Protein AF-A0A920H091-F1 (afdb_monomer_lite)

pLDDT: mean 89.73, std 7.83, range [57.16, 97.0]

Sequence (91 aa):
MNWAGQQIQALGQHGDVAFVFAASLGEPEIQRLAAALEQRQVGAIWIGNRGPGVSMTVVDEDVETRLTLNGALAICLARLIDTHTFGPMGD

Foldseek 3Di:
DDPLLVCLQVPNAAPAEDEAQDQDDDPVRQVSSVVSCVVRNYHYEYANDDHPDHYDHDPPDDSVVSNVRSVVVVVVVVQVCCCVVPNDDDD

Structure (mmCIF, N/CA/C/O backbone):
data_AF-A0A920H091-F1
#
_entry.id   AF-A0A920H091-F1
#
loop_
_atom_site.group_PDB
_atom_site.id
_atom_site.type_symbol
_atom_site.label_atom_id
_atom_site.label_alt_id
_atom_site.label_comp_id
_atom_site.label_asym_id
_atom_site.label_entity_id
_atom_site.label_seq_id
_atom_site.pdbx_PDB_ins_code
_atom_site.Cartn_x
_atom_site.Cartn_y
_atom_site.Cartn_z
_atom_site.occupancy
_atom_site.B_iso_or_equiv
_atom_site.auth_seq_id
_atom_site.auth_comp_id
_atom_site.auth_asym_id
_atom_site.auth_atom_id
_atom_site.pdbx_PDB_model_num
ATOM 1 N N . MET A 1 1 ? -11.240 12.653 8.690 1.00 57.16 1 MET A N 1
ATOM 2 C CA . MET A 1 1 ? -10.444 11.803 7.773 1.00 57.16 1 MET A CA 1
ATOM 3 C C . MET A 1 1 ? -8.985 11.926 8.163 1.00 57.16 1 MET A C 1
ATOM 5 O O . MET A 1 1 ? -8.587 13.030 8.509 1.00 57.16 1 MET A O 1
ATOM 9 N N . ASN A 1 2 ? -8.218 10.831 8.172 1.00 79.44 2 ASN A N 1
ATOM 10 C CA . ASN A 1 2 ? -6.761 10.945 8.306 1.00 79.44 2 ASN A CA 1
ATOM 11 C C . ASN A 1 2 ? -6.162 11.447 6.975 1.00 79.44 2 ASN A C 1
ATOM 13 O O . ASN A 1 2 ? -6.841 11.423 5.944 1.00 79.44 2 ASN A O 1
ATOM 17 N N . TRP A 1 3 ? -4.911 11.907 7.006 1.00 89.81 3 TRP A N 1
ATOM 18 C CA . TRP A 1 3 ? -4.220 12.444 5.829 1.00 89.81 3 TRP A CA 1
ATOM 19 C C . TRP A 1 3 ? -4.190 11.453 4.650 1.00 89.81 3 TRP A C 1
ATOM 21 O O . TRP A 1 3 ? -4.489 11.843 3.525 1.00 89.81 3 TRP A O 1
ATOM 31 N N . ALA A 1 4 ? -3.927 10.165 4.899 1.00 90.56 4 ALA A N 1
ATOM 32 C CA . ALA A 1 4 ? -3.842 9.147 3.847 1.00 90.56 4 ALA A CA 1
ATOM 33 C C . ALA A 1 4 ? -5.168 8.975 3.087 1.00 90.56 4 ALA A C 1
ATOM 35 O O . ALA A 1 4 ? -5.182 8.950 1.859 1.00 90.56 4 ALA A O 1
ATOM 36 N N . GLY A 1 5 ? -6.297 8.943 3.802 1.00 92.94 5 GLY A N 1
ATOM 37 C CA . GLY A 1 5 ? -7.622 8.878 3.183 1.00 92.94 5 GLY A CA 1
ATOM 38 C C . GLY A 1 5 ? -7.918 10.093 2.299 1.00 92.94 5 GLY A C 1
ATOM 39 O O . GLY A 1 5 ? -8.488 9.939 1.224 1.00 92.94 5 GLY A O 1
ATOM 40 N N . GLN A 1 6 ? -7.486 11.292 2.706 1.00 94.00 6 GLN A N 1
ATOM 41 C CA . GLN A 1 6 ? -7.631 12.499 1.880 1.00 94.00 6 GLN A CA 1
ATOM 42 C C . GLN A 1 6 ? -6.781 12.427 0.606 1.00 94.00 6 GLN A C 1
ATOM 44 O O . GLN A 1 6 ? -7.258 12.817 -0.456 1.00 94.00 6 GLN A O 1
ATOM 49 N N . GLN A 1 7 ? -5.558 11.893 0.687 1.00 95.69 7 GLN A N 1
ATOM 50 C CA . GLN A 1 7 ? -4.705 11.708 -0.491 1.00 95.69 7 GLN A CA 1
ATOM 51 C C . GLN A 1 7 ? -5.295 10.701 -1.477 1.00 95.69 7 GLN A C 1
ATOM 53 O O . GLN A 1 7 ? -5.315 10.968 -2.674 1.00 95.69 7 GLN A O 1
ATOM 58 N N . ILE A 1 8 ? -5.846 9.587 -0.990 1.00 95.31 8 ILE A N 1
ATOM 59 C CA . ILE A 1 8 ? -6.519 8.601 -1.848 1.00 95.31 8 ILE A CA 1
ATOM 60 C C . ILE A 1 8 ? -7.705 9.239 -2.571 1.00 95.31 8 ILE A C 1
ATOM 62 O O . ILE A 1 8 ? -7.855 9.060 -3.774 1.00 95.31 8 ILE A O 1
ATOM 66 N N . GLN A 1 9 ? -8.510 10.034 -1.865 1.00 94.81 9 GLN A N 1
ATOM 67 C CA . GLN A 1 9 ? -9.640 10.737 -2.476 1.00 94.81 9 GLN A CA 1
ATOM 68 C C . GLN A 1 9 ? -9.209 11.758 -3.532 1.00 94.81 9 GLN A C 1
ATOM 70 O O . GLN A 1 9 ? -9.896 11.923 -4.539 1.00 94.81 9 GLN A O 1
ATOM 75 N N . ALA A 1 10 ? -8.081 12.434 -3.312 1.00 95.44 10 ALA A N 1
ATOM 76 C CA . ALA A 1 10 ? -7.567 13.436 -4.234 1.00 95.44 10 ALA A CA 1
ATOM 77 C C . ALA A 1 10 ? -6.887 12.822 -5.470 1.00 95.44 10 ALA A C 1
ATOM 79 O O . ALA A 1 10 ? -7.060 13.340 -6.571 1.00 95.44 10 ALA A O 1
ATOM 80 N N . LEU A 1 11 ? -6.116 11.743 -5.296 1.00 95.81 11 LEU A N 1
ATOM 81 C CA . LEU A 1 11 ? -5.181 11.242 -6.310 1.00 95.81 11 LEU A CA 1
ATOM 82 C C . LEU A 1 11 ? -5.555 9.874 -6.887 1.00 95.81 11 LEU A C 1
ATOM 84 O O . LEU A 1 11 ? -5.266 9.627 -8.053 1.00 95.81 11 LEU A O 1
ATOM 88 N N . GLY A 1 12 ? -6.176 8.997 -6.097 1.00 95.94 12 GLY A N 1
ATOM 89 C CA . GLY A 1 12 ? -6.399 7.602 -6.480 1.00 95.94 12 GLY A CA 1
ATOM 90 C C . GLY A 1 12 ? -7.408 7.461 -7.611 1.00 95.94 12 GLY A C 1
ATOM 91 O O . GLY A 1 12 ? -8.412 8.175 -7.641 1.00 95.94 12 GLY A O 1
ATOM 92 N N . GLN A 1 13 ? -7.172 6.537 -8.531 1.00 96.75 13 GLN A N 1
ATOM 93 C CA . GLN A 1 13 ? -8.034 6.269 -9.677 1.00 96.75 13 GLN A CA 1
ATOM 94 C C . GLN A 1 13 ? -8.456 4.803 -9.726 1.00 96.75 13 GLN A C 1
ATOM 96 O O . GLN A 1 13 ? -7.855 3.930 -9.101 1.00 96.75 13 GLN A O 1
ATOM 101 N N . HIS A 1 14 ? -9.505 4.532 -10.501 1.00 96.88 14 HIS A N 1
ATOM 102 C CA . HIS A 1 14 ? -9.944 3.168 -10.750 1.00 96.88 14 HIS A CA 1
ATOM 103 C C . HIS A 1 14 ? -8.806 2.347 -11.370 1.00 96.88 14 HIS A C 1
ATOM 105 O O . HIS A 1 14 ? -8.257 2.734 -12.401 1.00 96.88 14 HIS A O 1
ATOM 111 N N . GLY A 1 15 ? -8.500 1.198 -10.766 1.00 93.81 15 GLY A N 1
ATOM 112 C CA . GLY A 1 15 ? -7.438 0.301 -11.228 1.00 93.81 15 GLY A CA 1
ATOM 113 C C . GLY A 1 15 ? -6.059 0.577 -10.624 1.00 93.81 15 GLY A C 1
ATOM 114 O O . GLY A 1 15 ? -5.167 -0.255 -10.789 1.00 93.81 15 GLY A O 1
ATOM 115 N N . ASP A 1 16 ? -5.887 1.673 -9.876 1.00 96.00 16 ASP A N 1
ATOM 116 C CA . ASP A 1 16 ? -4.677 1.882 -9.082 1.00 96.00 16 ASP A CA 1
ATOM 117 C C . ASP A 1 16 ? -4.577 0.846 -7.954 1.00 96.00 16 ASP A C 1
ATOM 119 O O . ASP A 1 16 ? -5.577 0.293 -7.479 1.00 96.00 16 ASP A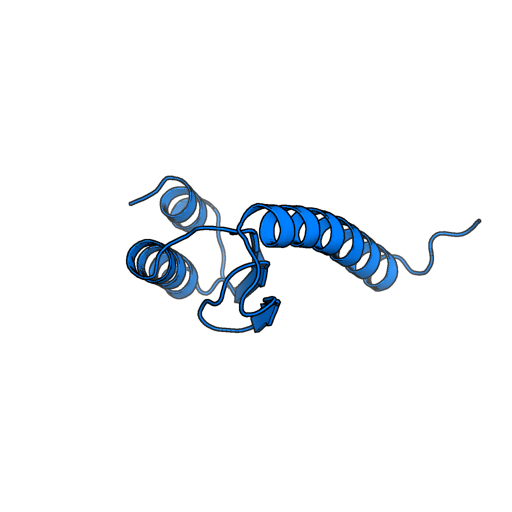 O 1
ATOM 123 N N . VAL A 1 17 ? -3.351 0.628 -7.473 1.00 93.94 17 VAL A N 1
ATOM 124 C CA . VAL A 1 17 ? -3.065 -0.226 -6.317 1.00 93.94 17 VAL A CA 1
ATOM 125 C C . VAL A 1 17 ? -2.327 0.575 -5.250 1.00 93.94 17 VAL A C 1
ATOM 127 O O . VAL A 1 17 ? -1.252 1.121 -5.492 1.00 93.94 17 VAL A O 1
ATOM 130 N N . ALA A 1 18 ? -2.888 0.607 -4.044 1.00 94.19 18 ALA A N 1
ATOM 131 C CA . ALA A 1 18 ? -2.259 1.172 -2.862 1.00 94.19 18 ALA A CA 1
ATOM 132 C C . ALA A 1 18 ? -1.515 0.091 -2.064 1.00 94.19 18 ALA A C 1
ATOM 134 O O . ALA A 1 18 ? -2.081 -0.944 -1.703 1.00 94.19 18 ALA A O 1
ATOM 135 N N . PHE A 1 19 ? -0.261 0.371 -1.713 1.00 93.75 19 PHE A N 1
ATOM 136 C CA . PHE A 1 19 ? 0.501 -0.410 -0.740 1.00 93.75 19 PHE A CA 1
ATOM 137 C C . PHE A 1 19 ? 0.406 0.266 0.630 1.00 93.75 19 PHE A C 1
ATOM 139 O O . PHE A 1 19 ? 0.897 1.381 0.814 1.00 93.75 19 PHE A O 1
ATOM 146 N N . VAL A 1 20 ? -0.240 -0.392 1.593 1.00 93.44 20 VAL A N 1
ATOM 147 C CA . VAL A 1 20 ? -0.470 0.150 2.937 1.00 93.44 20 VAL A CA 1
ATOM 148 C C . VAL A 1 20 ? 0.457 -0.528 3.937 1.00 93.44 20 VAL A C 1
ATOM 150 O O . VAL A 1 20 ? 0.180 -1.624 4.419 1.00 93.44 20 VAL A O 1
ATOM 153 N N . PHE A 1 21 ? 1.547 0.152 4.285 1.00 91.94 21 PHE A N 1
ATOM 154 C CA . PHE A 1 21 ? 2.458 -0.277 5.344 1.00 91.94 21 PHE A CA 1
ATOM 155 C C . PHE A 1 21 ? 1.966 0.246 6.690 1.00 91.94 21 PHE A C 1
ATOM 157 O O . PHE A 1 21 ? 1.951 1.453 6.935 1.00 91.94 21 PHE A O 1
ATOM 164 N N . ALA A 1 22 ? 1.567 -0.657 7.577 1.00 89.06 22 ALA A N 1
ATOM 165 C CA . ALA A 1 22 ? 1.049 -0.303 8.887 1.00 89.06 22 ALA A CA 1
ATOM 166 C C . ALA A 1 22 ? 1.517 -1.315 9.926 1.00 89.06 22 ALA A C 1
ATOM 168 O O . ALA A 1 22 ? 1.325 -2.504 9.738 1.00 89.06 22 ALA A O 1
ATOM 169 N N . ALA A 1 23 ? 2.116 -0.857 11.025 1.00 88.81 23 ALA A N 1
ATOM 170 C CA . ALA A 1 23 ? 2.487 -1.736 12.140 1.00 88.81 23 ALA A CA 1
ATOM 171 C C . ALA A 1 23 ? 1.482 -1.654 13.304 1.00 88.81 23 ALA A C 1
ATOM 173 O O . ALA A 1 23 ? 1.366 -2.594 14.085 1.00 88.81 23 ALA A O 1
ATOM 174 N N . SER A 1 24 ? 0.750 -0.539 13.422 1.00 88.44 24 SER A N 1
ATOM 175 C CA . SER A 1 24 ? -0.048 -0.209 14.612 1.00 88.44 24 SER A CA 1
ATOM 176 C C . SER A 1 24 ? -1.397 0.466 14.325 1.00 88.44 24 SER A C 1
ATOM 178 O O . SER A 1 24 ? -2.014 0.996 15.247 1.00 88.44 24 SER A O 1
ATOM 180 N N . LEU A 1 25 ? -1.879 0.470 13.073 1.00 89.31 25 LEU A N 1
ATOM 181 C CA . LEU A 1 25 ? -3.221 0.999 12.778 1.00 89.31 25 LEU A CA 1
ATOM 182 C C . LEU A 1 25 ? -4.291 0.157 13.488 1.00 89.31 25 LEU A C 1
ATOM 184 O O . LEU A 1 25 ? -4.297 -1.067 13.370 1.00 89.31 25 LEU A O 1
ATOM 188 N N . GLY A 1 26 ? -5.198 0.815 14.204 1.00 90.38 26 GLY A N 1
ATOM 189 C CA . GLY A 1 26 ? -6.357 0.163 14.798 1.00 90.38 26 GLY A CA 1
ATOM 190 C C . GLY A 1 26 ? -7.449 -0.117 13.768 1.00 90.38 26 GLY A C 1
ATOM 191 O O . GLY A 1 26 ? -7.461 0.437 12.665 1.00 90.38 26 GLY A O 1
ATOM 192 N N . GLU A 1 27 ? -8.410 -0.954 14.158 1.00 91.12 27 GLU A N 1
ATOM 193 C CA . GLU A 1 27 ? -9.575 -1.291 13.334 1.00 91.12 27 GLU A CA 1
ATOM 194 C C . GLU A 1 27 ? -10.332 -0.043 12.825 1.00 91.12 27 GLU A C 1
ATOM 196 O O . GLU A 1 27 ? -10.623 0.033 11.630 1.00 91.12 27 GLU A O 1
ATOM 201 N N . PRO A 1 28 ? -10.596 1.002 13.644 1.00 92.19 28 PRO A N 1
ATOM 202 C CA . PRO A 1 28 ? -11.290 2.196 13.160 1.00 92.19 28 PRO A CA 1
ATOM 203 C C . PRO A 1 28 ? -10.497 2.973 12.103 1.00 92.19 28 PRO A C 1
ATOM 205 O O . PRO A 1 28 ? -11.079 3.630 11.236 1.00 92.19 28 PRO A O 1
ATOM 208 N N . GLU A 1 29 ? -9.167 2.977 12.182 1.00 92.88 29 GLU A N 1
ATOM 209 C CA . GLU A 1 29 ? -8.309 3.576 11.162 1.00 92.88 29 GLU A CA 1
ATOM 210 C C . GLU A 1 29 ? -8.309 2.750 9.874 1.00 92.88 29 GLU A C 1
ATOM 212 O O . GLU A 1 29 ? -8.429 3.335 8.795 1.00 92.88 29 GLU A O 1
ATOM 217 N N . ILE A 1 30 ? -8.221 1.420 9.986 1.00 93.44 30 ILE A N 1
ATOM 218 C CA . ILE A 1 30 ? -8.265 0.492 8.848 1.00 93.44 30 ILE A CA 1
ATOM 219 C C . ILE A 1 30 ? -9.575 0.661 8.082 1.00 93.44 30 ILE A C 1
ATOM 221 O O . ILE A 1 30 ? -9.542 0.897 6.877 1.00 93.44 30 ILE A O 1
ATOM 225 N N . GLN A 1 31 ? -10.718 0.634 8.772 1.00 93.69 31 GLN A N 1
ATOM 226 C CA . GLN A 1 31 ? -12.037 0.766 8.145 1.00 93.69 31 GLN A CA 1
ATOM 227 C C . GLN A 1 31 ? -12.209 2.112 7.432 1.00 93.69 31 GLN A C 1
ATOM 229 O O . GLN A 1 31 ? -12.709 2.177 6.309 1.00 93.69 31 GLN A O 1
ATOM 234 N N . ARG A 1 32 ? -11.736 3.207 8.041 1.00 93.31 32 ARG A N 1
ATOM 235 C CA . ARG A 1 32 ? -11.782 4.535 7.407 1.00 93.31 32 ARG A CA 1
ATOM 236 C C . ARG A 1 32 ? -10.916 4.611 6.151 1.00 93.31 32 ARG A C 1
ATOM 238 O O . ARG A 1 32 ? -11.314 5.267 5.191 1.00 93.31 32 ARG A O 1
ATOM 245 N N . LEU A 1 33 ? -9.741 3.984 6.162 1.00 94.88 33 LEU A N 1
ATOM 246 C CA . LEU A 1 33 ? -8.855 3.952 5.001 1.00 94.88 33 LEU A CA 1
ATOM 247 C C . LEU A 1 33 ? -9.416 3.043 3.899 1.00 94.88 33 LEU A C 1
ATOM 249 O O . LEU A 1 33 ? -9.434 3.441 2.738 1.00 94.88 33 LEU A O 1
ATOM 253 N N . ALA A 1 34 ? -9.940 1.874 4.270 1.00 94.62 34 ALA A N 1
ATOM 254 C CA . ALA A 1 34 ? -10.589 0.937 3.361 1.00 94.62 34 ALA A CA 1
ATOM 255 C C . ALA A 1 34 ? -11.783 1.573 2.638 1.00 94.62 34 ALA A C 1
ATOM 257 O O . ALA A 1 34 ? -11.877 1.468 1.420 1.00 94.62 34 ALA A O 1
ATOM 258 N N . ALA A 1 35 ? -12.628 2.322 3.354 1.00 95.25 35 ALA A N 1
ATOM 259 C CA . ALA A 1 35 ? -13.736 3.050 2.740 1.00 95.25 35 ALA A CA 1
ATOM 260 C C . ALA A 1 35 ? -13.255 4.080 1.701 1.00 95.25 35 ALA A C 1
ATOM 262 O O . ALA A 1 35 ? -13.873 4.243 0.651 1.00 95.25 35 A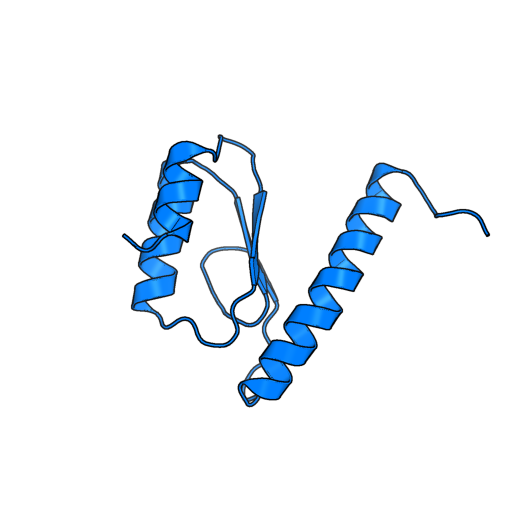LA A O 1
ATOM 263 N N . ALA A 1 36 ? -12.138 4.772 1.963 1.00 95.44 36 ALA A N 1
ATOM 264 C CA . ALA A 1 36 ? -11.581 5.724 1.004 1.00 95.44 36 ALA A CA 1
ATOM 265 C C . ALA A 1 36 ? -11.031 5.029 -0.256 1.00 95.44 36 ALA A C 1
ATOM 267 O O . ALA A 1 36 ? -11.203 5.555 -1.354 1.00 95.44 36 ALA A O 1
ATOM 268 N N . LEU A 1 37 ? -10.400 3.861 -0.099 1.00 96.06 37 LEU A N 1
ATOM 269 C CA . LEU A 1 37 ? -9.910 3.030 -1.205 1.00 96.06 37 LEU A CA 1
ATOM 270 C C . LEU A 1 37 ? -11.069 2.509 -2.063 1.00 96.06 37 LEU A C 1
ATOM 272 O O . LEU A 1 37 ? -11.049 2.657 -3.284 1.00 96.06 37 LEU A O 1
ATOM 276 N N . GLU A 1 38 ? -12.111 1.981 -1.421 1.00 95.69 38 GLU A N 1
ATOM 277 C CA . GLU A 1 38 ? -13.299 1.440 -2.085 1.00 95.69 38 GLU A CA 1
ATOM 278 C C . GLU A 1 38 ? -14.036 2.508 -2.902 1.00 95.69 38 GLU A C 1
ATOM 280 O O . GLU A 1 38 ? -14.35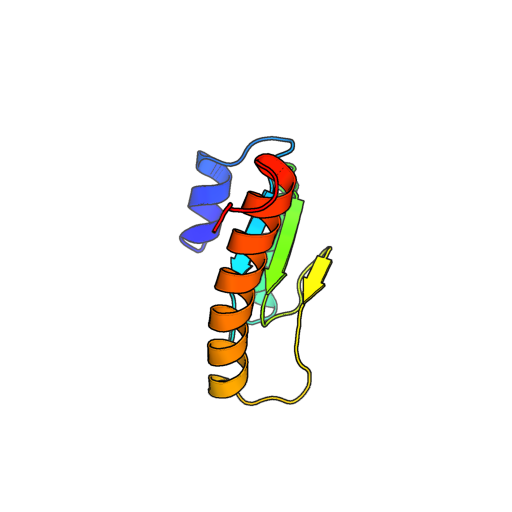3 2.285 -4.069 1.00 95.69 38 GLU A O 1
ATOM 285 N N . GLN A 1 39 ? -14.234 3.704 -2.337 1.00 95.62 39 GLN A N 1
ATOM 286 C CA . GLN A 1 39 ? -14.892 4.825 -3.024 1.00 95.62 39 GLN A CA 1
ATOM 287 C C . GLN A 1 39 ? -14.187 5.245 -4.319 1.00 95.62 39 GLN A C 1
ATOM 289 O O . GLN A 1 39 ? -14.836 5.742 -5.238 1.00 95.62 39 GLN A O 1
ATOM 294 N N . ARG A 1 40 ? -12.865 5.069 -4.392 1.00 96.12 40 ARG A N 1
ATOM 295 C CA . ARG A 1 40 ? -12.056 5.378 -5.581 1.00 96.12 40 ARG A CA 1
ATOM 296 C C . ARG A 1 40 ? -11.770 4.146 -6.439 1.00 96.12 40 ARG A C 1
ATOM 298 O O . ARG A 1 40 ? -11.116 4.278 -7.466 1.00 96.12 40 ARG A O 1
ATOM 305 N N . GLN A 1 41 ? -12.276 2.977 -6.035 1.00 95.50 41 GLN A N 1
ATOM 306 C CA . GLN A 1 41 ? -12.018 1.678 -6.660 1.00 95.50 41 GLN A CA 1
ATOM 307 C C . GLN A 1 41 ? -10.517 1.386 -6.819 1.00 95.50 41 GLN A C 1
ATOM 309 O O . GLN A 1 41 ? -10.068 0.866 -7.841 1.00 95.50 41 GLN A O 1
ATOM 314 N N . VAL A 1 42 ? -9.755 1.738 -5.784 1.00 97.00 42 VAL A N 1
ATOM 315 C CA . VAL A 1 42 ? -8.320 1.477 -5.667 1.00 97.00 42 VAL A CA 1
ATOM 316 C C . VAL A 1 42 ? -8.140 0.141 -4.949 1.00 97.00 42 VAL A C 1
ATOM 318 O O . VAL A 1 42 ? -8.661 -0.054 -3.848 1.00 97.00 42 VAL A O 1
ATOM 321 N N . GLY A 1 43 ? -7.403 -0.788 -5.558 1.00 95.12 43 GLY A N 1
ATOM 322 C CA . GLY A 1 43 ? -7.021 -2.044 -4.914 1.00 95.12 43 GLY A CA 1
ATOM 323 C C . GLY A 1 43 ? -6.032 -1.801 -3.772 1.00 95.12 43 GLY A C 1
ATOM 324 O O . GLY A 1 43 ? -5.290 -0.822 -3.789 1.00 95.12 43 GLY A O 1
ATOM 325 N N . ALA A 1 44 ? -5.987 -2.684 -2.774 1.00 94.50 44 ALA A N 1
ATOM 326 C CA . ALA A 1 44 ? -5.094 -2.514 -1.630 1.00 94.50 44 ALA A CA 1
ATOM 327 C C . ALA A 1 44 ? -4.338 -3.793 -1.273 1.00 94.50 44 ALA A C 1
ATOM 329 O O . ALA A 1 44 ? -4.912 -4.885 -1.228 1.00 94.50 44 ALA A O 1
ATOM 330 N N . ILE A 1 45 ? -3.048 -3.623 -0.982 1.00 94.06 45 ILE A N 1
ATOM 331 C CA . ILE A 1 45 ? -2.181 -4.636 -0.384 1.00 94.06 45 ILE A CA 1
ATOM 332 C C . ILE A 1 45 ? -1.735 -4.100 0.974 1.00 94.06 45 ILE A C 1
ATOM 334 O O . ILE A 1 45 ? -1.096 -3.051 1.054 1.00 94.06 45 ILE A O 1
ATOM 338 N N . TRP A 1 46 ? -2.074 -4.820 2.038 1.00 93.69 46 TRP A N 1
ATOM 339 C CA . TRP A 1 46 ? -1.759 -4.442 3.412 1.00 93.69 46 TRP A CA 1
ATOM 340 C C . TRP A 1 46 ? -0.511 -5.175 3.891 1.00 93.69 46 TRP A C 1
ATOM 342 O O . TRP A 1 46 ? -0.399 -6.390 3.728 1.00 93.69 46 TRP A O 1
ATOM 352 N N . ILE A 1 47 ? 0.431 -4.443 4.481 1.00 92.06 47 ILE A N 1
ATOM 353 C CA . ILE A 1 47 ? 1.712 -4.967 4.954 1.00 92.06 47 ILE A CA 1
ATOM 354 C C . ILE A 1 47 ? 1.879 -4.610 6.433 1.00 92.06 47 ILE A C 1
ATOM 356 O O . ILE A 1 47 ? 1.806 -3.437 6.809 1.00 92.06 47 ILE A O 1
ATOM 360 N N . GLY A 1 48 ? 2.070 -5.633 7.269 1.00 87.50 48 GLY A N 1
ATOM 361 C CA . GLY A 1 48 ? 2.248 -5.508 8.725 1.00 87.50 48 GLY A CA 1
ATOM 362 C C . GLY A 1 48 ? 0.959 -5.356 9.520 1.00 87.50 48 GLY A C 1
ATOM 363 O O . GLY A 1 48 ? 0.994 -5.328 10.750 1.00 87.50 48 GLY A O 1
ATOM 364 N N . ASN A 1 49 ? -0.177 -5.282 8.828 1.00 87.62 49 ASN A N 1
ATOM 365 C CA . ASN A 1 49 ? -1.500 -5.241 9.424 1.00 87.62 49 ASN A CA 1
ATOM 366 C C . ASN A 1 49 ? -2.528 -5.884 8.492 1.00 87.62 49 ASN A C 1
ATOM 368 O O . ASN A 1 49 ? -2.279 -6.042 7.296 1.00 87.62 49 ASN A O 1
ATOM 372 N N . ARG A 1 50 ? -3.677 -6.274 9.042 1.00 88.81 50 ARG A N 1
ATOM 373 C CA . ARG A 1 50 ? -4.744 -6.930 8.291 1.00 88.81 50 ARG A CA 1
ATOM 374 C C . ARG A 1 50 ? -5.803 -5.903 7.917 1.00 88.81 50 ARG A C 1
ATOM 376 O O . ARG A 1 50 ? -6.408 -5.298 8.793 1.00 88.81 50 ARG A O 1
ATOM 383 N N . GLY A 1 51 ? -6.041 -5.739 6.623 1.00 89.50 51 GLY A N 1
ATOM 384 C CA . GLY A 1 51 ? -7.155 -4.950 6.105 1.00 89.50 51 GLY A CA 1
ATOM 385 C C . GLY A 1 51 ? -7.907 -5.696 5.003 1.00 89.50 51 GLY A C 1
ATOM 386 O O . GLY A 1 51 ? -7.550 -6.830 4.669 1.00 89.50 51 GLY A O 1
ATOM 387 N N . PRO A 1 52 ? -8.969 -5.099 4.441 1.00 90.25 52 PRO A N 1
ATOM 388 C CA . PRO A 1 52 ? -9.736 -5.724 3.368 1.00 90.25 52 PRO A CA 1
ATOM 389 C C . PRO A 1 52 ? -8.878 -5.996 2.127 1.00 90.25 52 PRO A C 1
ATOM 391 O O . PRO A 1 52 ? -8.119 -5.131 1.691 1.00 90.25 52 PRO A O 1
ATOM 394 N N . GLY A 1 53 ? -9.029 -7.184 1.539 1.00 87.25 53 GLY A N 1
ATOM 395 C CA . GLY A 1 53 ? -8.254 -7.616 0.375 1.00 87.25 53 GLY A CA 1
ATOM 396 C C . GLY A 1 53 ? -6.994 -8.398 0.752 1.00 87.25 53 GLY A C 1
ATOM 397 O O . GLY A 1 53 ? -7.007 -9.219 1.670 1.00 87.25 53 GLY A O 1
ATOM 398 N N . VAL A 1 54 ? -5.909 -8.184 0.005 1.00 91.56 54 VAL A N 1
ATOM 399 C CA . VAL A 1 54 ? -4.650 -8.920 0.191 1.00 91.56 54 VAL A CA 1
ATOM 400 C C . VAL A 1 54 ? -3.904 -8.359 1.396 1.00 91.56 54 VAL A C 1
ATOM 402 O O . VAL A 1 54 ? -3.658 -7.158 1.471 1.00 91.56 54 VAL A O 1
ATOM 405 N N . SER A 1 55 ? -3.513 -9.226 2.329 1.00 91.69 55 SER A N 1
ATOM 406 C CA . SER A 1 55 ? -2.738 -8.842 3.513 1.00 91.69 55 SER A CA 1
ATOM 407 C C . SER A 1 55 ? -1.532 -9.762 3.704 1.00 91.69 55 SER A C 1
ATOM 409 O O . SER A 1 55 ? -1.676 -10.983 3.699 1.00 91.69 55 SER A O 1
ATOM 411 N N . MET A 1 56 ? -0.359 -9.176 3.938 1.00 89.00 56 MET A N 1
ATOM 412 C CA . MET A 1 56 ? 0.830 -9.846 4.463 1.00 89.00 56 MET A CA 1
ATOM 413 C C . MET A 1 56 ? 1.057 -9.379 5.898 1.00 89.00 56 MET A C 1
ATOM 415 O O . MET A 1 56 ? 1.445 -8.238 6.149 1.00 89.00 56 MET A O 1
ATOM 419 N N . THR A 1 57 ? 0.794 -10.269 6.849 1.00 82.25 57 THR A N 1
ATOM 420 C CA . THR A 1 57 ? 0.873 -9.980 8.286 1.00 82.25 57 THR A CA 1
ATOM 421 C C . THR A 1 57 ? 1.635 -11.077 8.993 1.00 82.25 57 THR A C 1
ATOM 423 O O . THR A 1 57 ? 1.480 -12.242 8.629 1.00 82.25 57 THR A O 1
ATOM 426 N N . VAL A 1 58 ? 2.345 -10.730 10.061 1.00 73.81 58 VAL A N 1
ATOM 427 C CA . VAL A 1 58 ? 2.868 -11.716 11.008 1.00 73.81 58 VAL A CA 1
ATOM 428 C C . VAL A 1 58 ? 2.051 -11.608 12.291 1.00 73.81 58 VAL A C 1
ATOM 430 O O . VAL A 1 58 ? 1.779 -10.508 12.771 1.00 73.81 58 VAL A O 1
ATOM 433 N N . VAL A 1 59 ? 1.534 -12.750 12.740 1.00 71.88 59 VAL A N 1
ATOM 434 C CA . VAL A 1 59 ? 0.604 -12.858 13.871 1.00 71.88 59 VAL A CA 1
ATOM 435 C C . VAL A 1 59 ? 1.415 -12.926 15.164 1.00 71.88 59 VAL A C 1
ATOM 437 O O . VAL A 1 59 ? 2.474 -13.539 15.171 1.00 71.88 59 VAL A O 1
ATOM 440 N N . ASP A 1 60 ? 0.913 -12.303 16.232 1.00 67.69 60 ASP A N 1
ATOM 441 C CA . ASP A 1 60 ? 1.487 -12.328 17.590 1.00 67.69 60 ASP A CA 1
ATOM 442 C C . ASP A 1 60 ? 2.892 -11.726 17.766 1.00 67.69 60 ASP A C 1
ATOM 444 O O . ASP A 1 60 ? 3.527 -11.921 18.798 1.00 67.69 60 ASP A O 1
ATOM 448 N N . GLU A 1 61 ? 3.347 -10.914 16.813 1.00 76.00 61 GLU A N 1
ATOM 449 C CA . GLU A 1 61 ? 4.617 -10.195 16.929 1.00 76.00 61 GLU A CA 1
ATOM 450 C C . GLU A 1 61 ? 4.452 -8.812 17.573 1.00 76.00 61 GLU A C 1
ATOM 452 O O . GLU A 1 61 ? 3.446 -8.102 17.394 1.00 76.00 61 GLU A O 1
ATOM 457 N N . ASP A 1 62 ? 5.487 -8.378 18.289 1.00 85.81 62 ASP A N 1
ATOM 458 C CA . ASP A 1 62 ? 5.577 -7.013 18.792 1.00 85.81 62 ASP A CA 1
ATOM 459 C C . ASP A 1 62 ? 5.593 -5.979 17.638 1.00 85.81 62 ASP A C 1
ATOM 461 O O . ASP A 1 62 ? 5.654 -6.295 16.442 1.00 85.81 62 ASP A O 1
ATOM 465 N N . VAL A 1 63 ? 5.448 -4.702 17.988 1.00 86.19 63 VAL A N 1
ATOM 466 C CA . VAL A 1 63 ? 5.377 -3.623 16.993 1.00 86.19 63 VAL A CA 1
ATOM 467 C C . VAL A 1 63 ? 6.715 -3.386 16.276 1.00 86.19 63 VAL A C 1
ATOM 469 O O . VAL A 1 63 ? 6.710 -2.962 15.120 1.00 86.19 63 VAL A O 1
ATOM 472 N N . GLU A 1 64 ? 7.847 -3.674 16.921 1.00 89.06 64 GLU A N 1
ATOM 473 C CA . GLU A 1 64 ? 9.199 -3.484 16.379 1.00 89.06 64 GLU A CA 1
ATOM 474 C C . GLU A 1 64 ? 9.501 -4.536 15.306 1.00 89.06 64 GLU A C 1
ATOM 476 O O . GLU A 1 64 ? 9.989 -4.213 14.217 1.00 89.06 64 GLU A O 1
ATOM 481 N N . THR A 1 65 ? 9.110 -5.781 15.565 1.00 87.44 65 THR A N 1
ATOM 482 C CA . THR A 1 65 ? 9.187 -6.892 14.622 1.00 87.44 65 THR A CA 1
ATOM 483 C C . THR A 1 65 ? 8.292 -6.627 13.413 1.00 87.44 65 THR A C 1
ATOM 485 O O . THR A 1 65 ? 8.757 -6.706 12.273 1.00 87.44 65 THR A O 1
ATOM 488 N N . ARG A 1 66 ? 7.044 -6.181 13.625 1.00 88.38 66 ARG A N 1
ATOM 489 C CA . ARG A 1 66 ? 6.155 -5.749 12.527 1.00 88.38 66 ARG A CA 1
ATOM 490 C C . ARG A 1 66 ? 6.754 -4.616 11.694 1.00 88.38 66 ARG A C 1
ATOM 492 O O . ARG A 1 66 ? 6.675 -4.653 10.468 1.00 88.38 66 ARG A O 1
ATOM 499 N N . LEU A 1 67 ? 7.369 -3.621 12.332 1.00 90.06 67 LEU A N 1
ATOM 500 C CA . LEU A 1 67 ? 8.007 -2.507 11.628 1.00 90.06 67 LEU A CA 1
ATOM 501 C C . LEU A 1 67 ? 9.205 -2.975 10.788 1.00 90.06 67 LEU A C 1
ATOM 503 O O . LEU A 1 67 ? 9.333 -2.583 9.626 1.00 90.06 67 LEU A O 1
ATOM 507 N N . THR A 1 68 ? 10.045 -3.845 11.349 1.00 90.69 68 THR A N 1
ATOM 508 C CA . THR A 1 68 ? 11.201 -4.433 10.656 1.0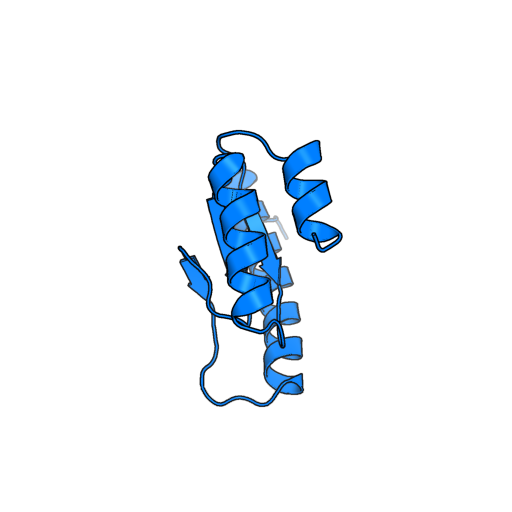0 90.69 68 THR A CA 1
ATOM 509 C C . THR A 1 68 ? 10.758 -5.226 9.429 1.00 90.69 68 THR A C 1
ATOM 511 O O . THR A 1 68 ? 11.299 -5.054 8.334 1.00 90.69 68 THR A O 1
ATOM 514 N N . LEU A 1 69 ? 9.714 -6.041 9.584 1.00 87.44 69 LEU A N 1
ATOM 515 C CA . LEU A 1 69 ? 9.129 -6.819 8.497 1.00 87.44 69 LEU A CA 1
ATOM 516 C C . LEU A 1 69 ? 8.517 -5.932 7.414 1.00 87.44 69 LEU A C 1
ATOM 518 O O . LEU A 1 69 ? 8.715 -6.209 6.234 1.00 87.44 69 LEU A O 1
ATOM 522 N N . ASN A 1 70 ? 7.841 -4.842 7.784 1.00 90.88 70 ASN A N 1
ATOM 523 C CA . ASN A 1 70 ? 7.333 -3.874 6.811 1.00 90.88 70 ASN A CA 1
ATOM 524 C C . ASN A 1 70 ? 8.456 -3.307 5.942 1.00 90.88 70 ASN A C 1
ATOM 526 O O . ASN A 1 70 ? 8.299 -3.233 4.724 1.00 90.88 70 ASN A O 1
ATOM 530 N N . GLY A 1 71 ? 9.593 -2.956 6.549 1.00 90.75 71 GLY A N 1
ATOM 531 C CA . GLY A 1 71 ? 10.770 -2.482 5.822 1.00 90.75 71 GLY A CA 1
ATOM 532 C C . GLY A 1 71 ? 11.334 -3.535 4.866 1.00 90.75 71 GLY A C 1
ATOM 533 O O . GLY A 1 71 ? 11.550 -3.248 3.688 1.00 90.75 71 GLY A O 1
ATOM 534 N N . ALA A 1 72 ? 11.517 -4.770 5.340 1.00 91.94 72 ALA A N 1
ATOM 535 C CA . ALA A 1 72 ? 12.009 -5.868 4.508 1.00 91.94 72 ALA A CA 1
ATOM 536 C C . ALA A 1 72 ? 11.062 -6.169 3.331 1.00 91.94 72 ALA A C 1
ATOM 538 O O . ALA A 1 72 ? 11.504 -6.277 2.186 1.00 91.94 72 ALA A O 1
ATOM 539 N N . LEU A 1 73 ? 9.753 -6.235 3.591 1.00 91.31 73 LEU A N 1
ATOM 540 C CA . LEU A 1 73 ? 8.741 -6.494 2.569 1.00 91.31 73 LEU A CA 1
ATOM 541 C C . LEU A 1 73 ? 8.633 -5.354 1.555 1.00 91.31 73 LEU A C 1
ATOM 543 O O . LEU A 1 73 ? 8.442 -5.639 0.377 1.00 91.31 73 LEU A O 1
ATOM 547 N N . ALA A 1 74 ? 8.811 -4.092 1.959 1.00 91.69 74 ALA A N 1
ATOM 548 C CA . ALA A 1 74 ? 8.855 -2.969 1.021 1.00 91.69 74 ALA A CA 1
ATOM 549 C C . ALA A 1 74 ? 9.980 -3.143 -0.013 1.00 91.69 74 ALA A C 1
ATOM 551 O O . ALA A 1 74 ? 9.753 -2.979 -1.211 1.00 91.69 74 ALA A O 1
ATOM 552 N N . ILE A 1 75 ? 11.172 -3.546 0.441 1.00 93.56 75 ILE A N 1
ATOM 553 C CA . ILE A 1 75 ? 12.326 -3.802 -0.433 1.00 93.56 75 ILE A CA 1
ATOM 554 C C . ILE A 1 75 ? 12.053 -4.998 -1.351 1.00 93.56 75 ILE A C 1
ATOM 556 O O . ILE A 1 75 ? 12.302 -4.925 -2.555 1.00 93.56 75 ILE A O 1
ATOM 560 N N . CYS A 1 76 ? 11.534 -6.100 -0.804 1.00 92.69 76 CYS A N 1
ATOM 561 C CA . CYS A 1 76 ? 11.203 -7.287 -1.592 1.00 92.69 76 CYS A CA 1
ATOM 562 C C . CYS A 1 76 ? 10.144 -6.993 -2.661 1.00 92.69 76 CYS A C 1
ATOM 564 O O . CYS A 1 76 ? 10.303 -7.425 -3.800 1.00 92.69 76 CYS A O 1
ATOM 566 N N . LEU A 1 77 ? 9.096 -6.240 -2.319 1.00 91.75 77 LEU A N 1
ATOM 567 C CA . LEU A 1 77 ? 8.039 -5.854 -3.251 1.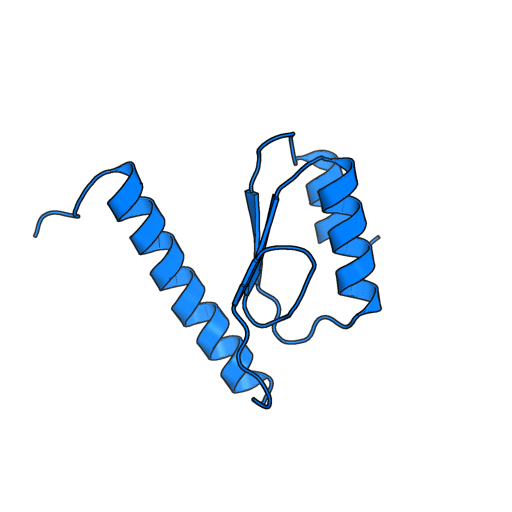00 91.75 77 LEU A CA 1
ATOM 568 C C . LEU A 1 77 ? 8.566 -4.946 -4.359 1.00 91.75 77 LEU A C 1
ATOM 570 O O . LEU A 1 77 ? 8.261 -5.198 -5.519 1.00 91.75 77 LEU A O 1
ATOM 574 N N . ALA A 1 78 ? 9.394 -3.951 -4.029 1.00 92.12 78 ALA A N 1
ATOM 575 C CA . ALA A 1 78 ? 10.025 -3.099 -5.035 1.00 92.12 78 ALA A CA 1
ATOM 576 C C . ALA A 1 78 ? 10.842 -3.932 -6.036 1.00 92.12 78 ALA A C 1
ATOM 578 O O . ALA A 1 78 ? 10.628 -3.837 -7.239 1.00 92.12 78 ALA A O 1
ATOM 579 N N . ARG A 1 79 ? 11.683 -4.852 -5.541 1.00 93.62 79 ARG A N 1
ATOM 580 C CA . ARG A 1 79 ? 12.467 -5.760 -6.398 1.00 93.62 79 ARG A CA 1
ATOM 581 C C . ARG A 1 79 ? 11.598 -6.688 -7.241 1.00 93.62 79 ARG A C 1
ATOM 583 O O . ARG A 1 79 ? 11.946 -6.976 -8.384 1.00 93.62 79 ARG A O 1
ATOM 590 N N . LEU A 1 80 ? 10.494 -7.182 -6.682 1.00 91.81 80 LEU A N 1
ATOM 591 C CA . LEU A 1 80 ? 9.559 -8.045 -7.399 1.00 91.81 80 LEU A CA 1
ATOM 592 C C . LEU A 1 80 ? 8.876 -7.280 -8.536 1.00 91.81 80 LEU A C 1
ATOM 594 O O . LEU A 1 80 ? 8.791 -7.801 -9.645 1.00 91.81 80 LEU A O 1
ATOM 598 N N . ILE A 1 81 ? 8.437 -6.047 -8.270 1.00 91.56 81 ILE A N 1
ATOM 599 C CA . ILE A 1 81 ? 7.856 -5.153 -9.276 1.00 91.56 81 ILE A CA 1
ATOM 600 C C . ILE A 1 81 ? 8.882 -4.873 -10.369 1.00 91.56 81 ILE A C 1
ATOM 602 O O . ILE A 1 81 ? 8.558 -5.047 -11.542 1.00 91.56 81 ILE A O 1
ATOM 606 N N . ASP A 1 82 ? 10.115 -4.519 -10.005 1.00 92.69 82 ASP A N 1
ATOM 607 C CA . ASP A 1 82 ? 11.173 -4.239 -10.975 1.00 92.69 82 ASP A CA 1
ATOM 608 C C . ASP A 1 82 ? 11.461 -5.460 -11.852 1.00 92.69 82 ASP A C 1
ATOM 610 O O . ASP A 1 82 ? 11.431 -5.368 -13.077 1.00 92.69 82 ASP A O 1
ATOM 614 N N . THR A 1 83 ? 11.656 -6.627 -11.235 1.00 93.88 83 THR A N 1
ATOM 615 C CA . THR A 1 83 ? 11.963 -7.872 -11.954 1.00 93.88 83 THR A CA 1
ATOM 616 C C . THR A 1 83 ? 10.824 -8.278 -12.886 1.00 93.88 83 THR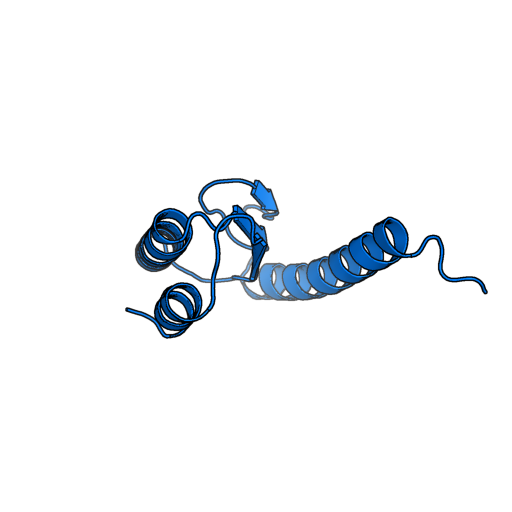 A C 1
ATOM 618 O O . THR A 1 83 ? 11.062 -8.710 -14.011 1.00 93.88 83 THR A O 1
ATOM 621 N N . HIS A 1 84 ? 9.575 -8.145 -12.434 1.00 92.12 84 HIS A N 1
ATOM 622 C CA . HIS A 1 84 ? 8.407 -8.491 -13.238 1.00 92.12 84 HIS A CA 1
ATOM 623 C C . HIS A 1 84 ? 8.163 -7.489 -14.376 1.00 92.12 84 HIS A C 1
ATOM 625 O O . HIS A 1 84 ? 7.702 -7.876 -15.447 1.00 92.12 84 HIS A O 1
ATOM 631 N N . THR A 1 85 ? 8.464 -6.208 -14.158 1.00 92.31 85 THR A N 1
ATOM 632 C CA . THR A 1 85 ? 8.190 -5.138 -15.130 1.00 92.31 85 THR A CA 1
ATOM 633 C C . THR A 1 85 ? 9.296 -5.011 -16.173 1.00 92.31 85 THR A C 1
ATOM 635 O O . THR A 1 85 ? 9.009 -4.801 -17.349 1.00 92.31 85 THR A O 1
ATOM 638 N N . PHE A 1 86 ? 10.557 -5.141 -15.756 1.00 92.06 86 PHE A N 1
ATOM 639 C CA . PHE A 1 86 ? 11.728 -4.844 -16.585 1.00 92.06 86 PHE A CA 1
ATOM 640 C C . PHE A 1 86 ? 12.596 -6.074 -16.890 1.00 92.06 86 PHE A C 1
ATOM 642 O O . PHE A 1 86 ? 13.504 -5.984 -17.715 1.00 92.06 86 PHE A O 1
ATOM 649 N N . GLY A 1 87 ? 12.308 -7.226 -16.277 1.00 87.81 87 GLY A N 1
ATOM 650 C CA . GLY A 1 87 ? 13.154 -8.418 -16.336 1.00 87.81 87 GLY A CA 1
ATOM 651 C C . GLY A 1 87 ? 14.246 -8.423 -15.255 1.00 87.81 87 GLY A C 1
ATOM 652 O O . GLY A 1 87 ? 14.330 -7.497 -14.448 1.00 87.81 87 GLY A O 1
ATOM 653 N N . PRO A 1 88 ? 15.081 -9.477 -15.192 1.00 80.50 88 PRO A N 1
ATOM 654 C CA . PRO A 1 88 ? 16.163 -9.567 -14.214 1.00 80.50 88 PRO A CA 1
ATOM 655 C C . PRO A 1 88 ? 17.119 -8.377 -14.350 1.00 80.50 88 PRO A C 1
ATOM 657 O O . PRO A 1 88 ? 17.559 -8.071 -15.459 1.00 80.50 88 PRO A O 1
ATOM 660 N N . MET A 1 89 ? 17.469 -7.729 -13.234 1.00 66.50 89 MET A N 1
ATOM 661 C CA . MET A 1 89 ? 18.580 -6.775 -13.226 1.00 66.50 89 MET A CA 1
ATOM 662 C C . MET A 1 89 ? 19.852 -7.557 -13.572 1.00 66.50 89 MET A C 1
ATOM 664 O O . MET A 1 89 ? 20.217 -8.472 -12.838 1.00 66.50 89 MET A O 1
ATOM 668 N N . GLY A 1 90 ? 20.455 -7.266 -14.727 1.00 68.25 90 GLY A N 1
ATOM 669 C CA . GLY A 1 90 ? 21.726 -7.871 -15.124 1.00 68.25 90 GLY A CA 1
ATOM 670 C C . GLY A 1 90 ? 22.844 -7.492 -14.151 1.00 68.25 90 GLY A C 1
ATOM 671 O O . GLY A 1 90 ? 22.806 -6.393 -13.594 1.00 68.25 90 GLY A O 1
ATOM 672 N N . ASP A 1 91 ? 23.785 -8.421 -13.956 1.00 60.19 91 ASP A N 1
ATOM 673 C CA . ASP A 1 91 ? 24.971 -8.280 -13.094 1.00 60.19 91 ASP A CA 1
ATOM 674 C C . ASP A 1 91 ? 25.843 -7.057 -13.438 1.00 60.19 91 ASP A C 1
ATOM 676 O O . ASP A 1 91 ? 26.027 -6.765 -14.647 1.00 60.19 91 ASP A O 1
#

Radius of gyration: 14.36 Å; chains: 1; bounding box: 40×26×35 Å

Secondary structure (DSSP, 8-state):
--HHHHHHHHH--TT-EEEEE-SS--HHHHHHHHHHHHHTT-EEEEESS--SSEEE--SS--HHHHHHHHHHHHHHHHHHHHHHHH-----